Protein AF-A0A268A6B2-F1 (afdb_monomer_lite)

Radius of gyration: 20.8 Å; chains: 1; bounding box: 38×39×54 Å

Organism: NCBI:txid361277

Foldseek 3Di:
DFPVPDDDPDDDPPTDDDDDDDPDDDDPPDDDDDDPDPVVVVVVVVVVVVVVVVVVVVVPPDPDPVNVVVVVVVPQLAEDEDEDDDPDPVVSVVVVVVVQPDDDPSHHYDYDD

InterPro domains:
  IPR015760 Translation initiation factor IF- 2 [PTHR43381] (7-113)
  IPR023115 Translation initiation factor IF- 2, domain 3 [PF11987] (55-113)
  IPR036925 Translation initiation factor IF-2, domain 3 superfamily [G3DSA:3.40.50.10050] (77-113)
  IPR036925 Translation initiation factor IF-2, domain 3 superfamily [SSF52156] (61-113)
  IPR053905 Elongation factor G-like, domain II [PF22042] (2-34)

Secondary structure (DSSP, 8-state):
-BTTS---S---TT--B-----SSPPPTTPPP---S-HHHHHHHHHHHHHHHHHHHHHTT----HHHHHHHHHT--PEEEEEE---SSHHHHHHHHHHHHT--BTTEEEEEE-

Structure (mmCIF, N/CA/C/O backbone):
data_AF-A0A268A6B2-F1
#
_entry.id   AF-A0A268A6B2-F1
#
loop_
_atom_site.group_PDB
_atom_site.id
_atom_site.type_symbol
_atom_site.label_atom_id
_atom_site.label_alt_id
_atom_site.label_comp_id
_atom_site.label_asym_id
_atom_site.label_entity_id
_atom_site.label_seq_id
_atom_site.pdbx_PDB_ins_code
_atom_site.Cartn_x
_atom_site.Cartn_y
_atom_site.Cartn_z
_atom_site.occupancy
_atom_site.B_iso_or_equiv
_atom_site.auth_seq_id
_atom_site.auth_comp_id
_atom_site.auth_asym_id
_atom_site.auth_atom_id
_atom_site.pdbx_PDB_model_num
ATOM 1 N N . VAL A 1 1 ? 8.508 -12.417 -11.166 1.00 86.31 1 VAL A N 1
ATOM 2 C CA . VAL A 1 1 ? 8.132 -13.811 -11.540 1.00 86.31 1 VAL A CA 1
ATOM 3 C C . VAL A 1 1 ? 6.692 -13.777 -12.043 1.00 86.31 1 VAL A C 1
ATOM 5 O O . VAL A 1 1 ? 5.977 -12.890 -11.603 1.00 86.31 1 VAL A O 1
ATOM 8 N N . ASN A 1 2 ? 6.271 -14.603 -13.006 1.00 88.25 2 ASN A N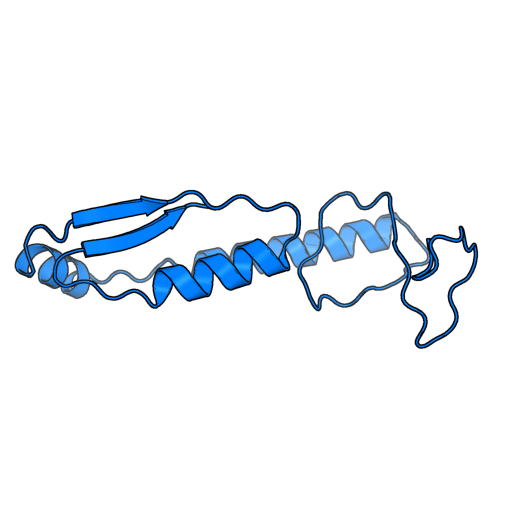 1
ATOM 9 C CA . ASN A 1 2 ? 4.853 -14.646 -13.401 1.00 88.25 2 ASN A CA 1
ATOM 10 C C . ASN A 1 2 ? 4.025 -15.544 -12.463 1.00 88.25 2 ASN A C 1
ATOM 12 O O . ASN A 1 2 ? 4.577 -16.249 -11.622 1.00 88.25 2 ASN A O 1
ATOM 16 N N . ASP A 1 3 ? 2.709 -15.533 -12.634 1.00 87.12 3 ASP A N 1
ATOM 17 C CA . ASP A 1 3 ? 1.724 -16.363 -11.923 1.00 87.12 3 ASP A CA 1
ATOM 18 C C . ASP A 1 3 ? 2.020 -17.873 -11.950 1.00 87.12 3 ASP A C 1
ATOM 20 O O . ASP A 1 3 ? 1.672 -18.599 -11.024 1.00 87.12 3 ASP A O 1
ATOM 24 N N . MET A 1 4 ? 2.719 -18.351 -12.979 1.00 89.12 4 MET A N 1
ATOM 25 C CA . MET A 1 4 ? 3.147 -19.749 -13.103 1.00 89.12 4 MET A CA 1
ATOM 26 C C . MET A 1 4 ? 4.510 -20.046 -12.453 1.00 89.12 4 MET A C 1
ATOM 28 O O . MET A 1 4 ? 5.106 -21.090 -12.727 1.00 89.12 4 MET A O 1
ATOM 32 N N . GLY A 1 5 ? 5.064 -19.125 -11.662 1.00 86.56 5 GLY A N 1
ATOM 33 C CA . GLY A 1 5 ? 6.352 -19.309 -10.985 1.00 86.56 5 GLY A CA 1
ATOM 34 C C . GLY A 1 5 ? 7.575 -19.200 -11.906 1.00 86.56 5 GLY A C 1
ATOM 35 O O . GLY A 1 5 ? 8.693 -19.524 -11.505 1.00 86.56 5 GLY A O 1
ATOM 36 N N . ARG A 1 6 ? 7.408 -18.734 -13.150 1.00 89.81 6 ARG A N 1
ATOM 37 C CA . ARG A 1 6 ? 8.504 -18.602 -14.122 1.00 89.81 6 ARG A CA 1
ATOM 38 C C . ARG A 1 6 ? 9.115 -17.206 -14.069 1.00 89.81 6 ARG A C 1
ATOM 40 O O . ARG A 1 6 ? 8.423 -16.187 -14.011 1.00 89.81 6 ARG A O 1
ATOM 47 N N . ARG A 1 7 ? 10.448 -17.131 -14.115 1.00 90.62 7 ARG A N 1
ATOM 48 C CA . ARG A 1 7 ? 11.158 -15.846 -14.209 1.00 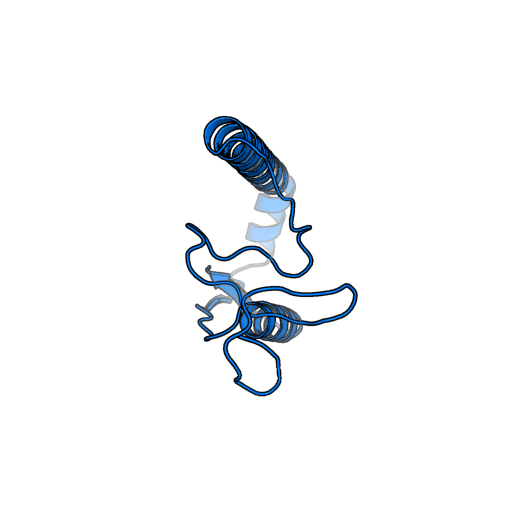90.62 7 ARG A CA 1
ATOM 49 C C . ARG A 1 7 ? 10.933 -15.262 -15.604 1.00 90.62 7 ARG A C 1
ATOM 51 O O . ARG A 1 7 ? 11.322 -15.868 -16.597 1.00 90.62 7 ARG A O 1
ATOM 58 N N . VAL A 1 8 ? 10.320 -14.085 -15.661 1.00 89.38 8 VAL A N 1
ATOM 59 C CA . VAL A 1 8 ? 10.051 -13.342 -16.897 1.00 89.38 8 VAL A CA 1
ATOM 60 C C . VAL A 1 8 ? 10.862 -12.050 -16.899 1.00 89.38 8 VAL A C 1
ATOM 62 O O . VAL A 1 8 ? 11.020 -11.422 -15.854 1.00 89.38 8 VAL A O 1
ATOM 65 N N . LYS A 1 9 ? 11.405 -11.673 -18.062 1.00 89.56 9 LYS A N 1
ATOM 66 C CA . LYS A 1 9 ? 12.139 -10.405 -18.252 1.00 89.56 9 LYS A CA 1
ATOM 67 C C . LYS A 1 9 ? 11.248 -9.271 -18.762 1.00 89.56 9 LYS A C 1
ATOM 69 O O . LYS A 1 9 ? 11.623 -8.111 -18.668 1.00 89.56 9 LYS A O 1
ATOM 74 N N . THR A 1 10 ? 10.086 -9.611 -19.308 1.00 88.94 10 THR A N 1
ATOM 75 C CA . THR A 1 10 ? 9.155 -8.668 -19.925 1.00 88.94 10 THR A CA 1
ATOM 76 C C . THR A 1 10 ? 7.739 -9.093 -19.565 1.00 88.94 10 THR A C 1
ATOM 78 O O . THR A 1 10 ? 7.437 -10.287 -19.588 1.00 88.94 10 THR A O 1
ATOM 81 N N . ALA A 1 11 ? 6.896 -8.122 -19.221 1.00 90.31 11 ALA A N 1
ATOM 82 C CA . ALA A 1 11 ? 5.493 -8.325 -18.885 1.00 90.31 11 ALA A CA 1
ATOM 83 C C . ALA A 1 11 ? 4.624 -7.571 -19.909 1.00 90.31 11 ALA A C 1
ATOM 85 O O . ALA A 1 11 ? 4.712 -6.344 -19.971 1.00 90.31 11 ALA A O 1
ATOM 86 N N . PRO A 1 12 ? 3.835 -8.265 -20.748 1.00 91.31 12 PRO A N 1
ATOM 87 C CA . PRO A 1 12 ? 2.865 -7.609 -21.616 1.00 91.31 12 PRO A CA 1
ATOM 88 C C . PRO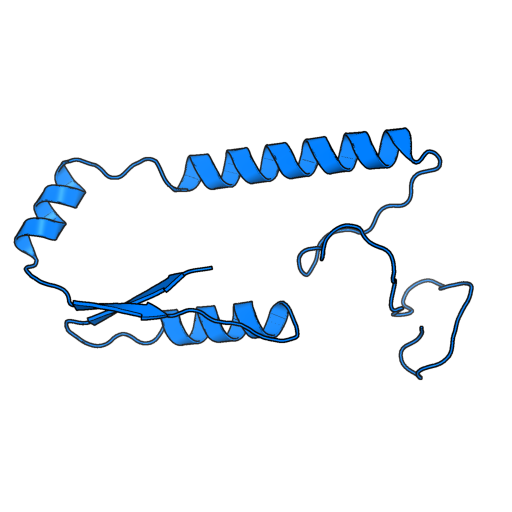 A 1 12 ? 1.636 -7.137 -20.812 1.00 91.31 12 PRO A C 1
ATOM 90 O O . PRO A 1 12 ? 1.468 -7.526 -19.651 1.00 91.31 12 PRO A O 1
ATOM 93 N N . PRO A 1 13 ? 0.755 -6.311 -21.409 1.00 91.75 13 PRO A N 1
ATOM 94 C CA . PRO A 1 13 ? -0.490 -5.893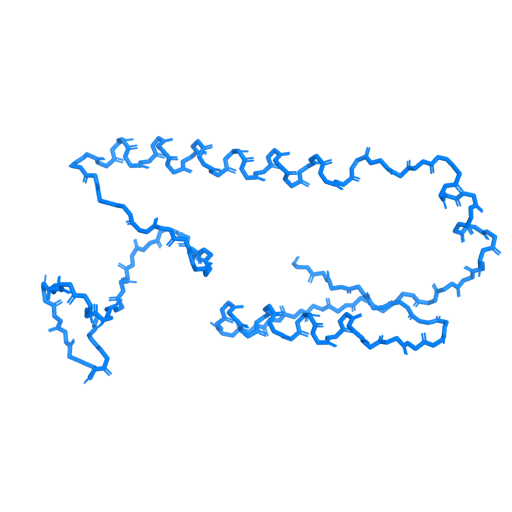 -20.768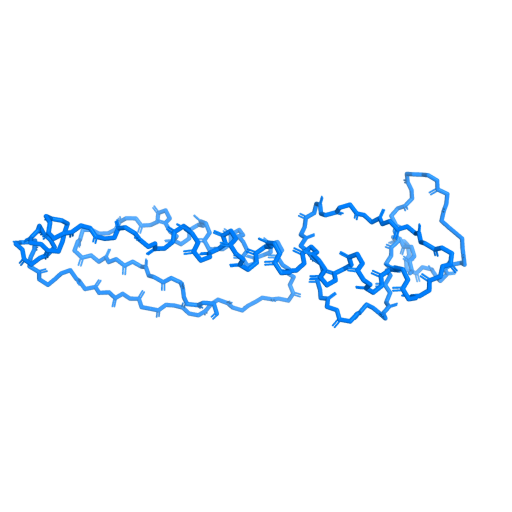 1.00 91.75 13 PRO A CA 1
ATOM 95 C C . PRO A 1 13 ? -1.306 -7.076 -20.226 1.00 91.75 13 PRO A C 1
ATOM 97 O O . PRO A 1 13 ? -1.264 -8.179 -20.775 1.00 91.75 13 PRO A O 1
ATOM 100 N N . SER A 1 14 ? -2.043 -6.840 -19.138 1.00 90.50 14 SER A N 1
ATOM 101 C CA . SER A 1 14 ? -2.881 -7.843 -18.456 1.00 90.50 14 SER A CA 1
ATOM 102 C C . SER A 1 14 ? -2.139 -9.083 -17.937 1.00 90.50 14 SER A C 1
ATOM 104 O O . SER A 1 14 ? -2.769 -10.101 -17.663 1.00 90.50 14 SER A O 1
ATOM 106 N N . THR A 1 15 ? -0.814 -9.015 -17.774 1.00 89.62 15 THR A N 1
ATOM 107 C CA . THR A 1 15 ? -0.018 -10.111 -17.204 1.00 89.62 15 THR A CA 1
ATOM 108 C C . THR A 1 15 ? 0.434 -9.762 -15.785 1.00 89.62 15 THR A C 1
ATOM 110 O O . THR A 1 15 ? 1.232 -8.834 -15.626 1.00 89.62 15 THR A O 1
ATOM 113 N N . PRO A 1 16 ? -0.032 -10.478 -14.745 1.00 91.56 16 PRO A N 1
ATOM 114 C CA . PRO A 1 16 ? 0.426 -10.248 -13.381 1.00 91.56 16 PRO A CA 1
ATOM 115 C C . PRO A 1 16 ? 1.882 -10.698 -13.227 1.00 91.56 16 PRO A C 1
ATOM 117 O O . PRO A 1 16 ? 2.269 -11.789 -13.657 1.00 91.56 16 PRO A O 1
ATOM 120 N N . VAL A 1 17 ? 2.698 -9.853 -12.599 1.00 92.19 17 VAL A N 1
ATOM 121 C CA . VAL A 1 17 ? 4.102 -10.150 -12.317 1.00 92.19 17 VAL A CA 1
ATOM 122 C C . VAL A 1 17 ? 4.493 -9.697 -10.922 1.00 92.19 17 VAL A C 1
ATOM 124 O O . VAL A 1 17 ? 4.123 -8.622 -10.464 1.00 92.19 17 VAL A O 1
ATOM 127 N N . GLU A 1 18 ? 5.293 -10.522 -10.262 1.00 89.38 18 GLU A N 1
ATOM 128 C CA . GLU A 1 18 ? 5.963 -10.174 -9.018 1.00 89.38 18 GLU A CA 1
ATOM 129 C C . GLU A 1 18 ? 7.209 -9.336 -9.314 1.00 89.38 18 GLU A C 1
ATOM 131 O O . GLU A 1 18 ? 8.083 -9.756 -10.092 1.00 89.38 18 GLU A O 1
ATOM 136 N N . ILE A 1 19 ? 7.280 -8.176 -8.663 1.00 88.12 19 ILE A N 1
ATOM 137 C CA . ILE A 1 19 ? 8.388 -7.227 -8.721 1.00 88.12 19 ILE A CA 1
ATOM 138 C C . ILE A 1 19 ? 9.092 -7.241 -7.365 1.00 88.12 19 ILE A C 1
ATOM 140 O O . ILE A 1 19 ? 8.461 -7.091 -6.323 1.00 88.12 19 ILE A O 1
ATOM 144 N N . THR A 1 20 ? 10.411 -7.393 -7.385 1.00 88.50 20 THR A N 1
ATOM 145 C CA . THR A 1 20 ? 11.267 -7.386 -6.193 1.00 88.50 20 THR A CA 1
ATOM 146 C C . THR A 1 20 ? 12.227 -6.201 -6.247 1.00 88.50 20 THR A C 1
ATOM 148 O O . THR A 1 20 ? 12.619 -5.792 -7.339 1.00 88.50 20 THR A O 1
ATOM 151 N N . GLY A 1 21 ? 12.672 -5.703 -5.090 1.00 87.62 21 GLY A N 1
ATOM 152 C CA . GLY A 1 21 ? 13.652 -4.608 -5.007 1.00 87.62 21 GLY A CA 1
ATOM 153 C C . GLY A 1 21 ? 13.047 -3.216 -4.811 1.00 87.62 21 GLY A C 1
ATOM 154 O O . GLY A 1 21 ? 13.728 -2.220 -5.030 1.00 87.62 21 GLY A O 1
ATOM 155 N N . LEU A 1 22 ? 11.780 -3.134 -4.403 1.00 87.38 22 LEU A N 1
ATOM 156 C CA . LEU A 1 22 ? 11.180 -1.882 -3.950 1.00 87.38 22 LEU A CA 1
ATOM 157 C C . LEU A 1 22 ? 11.699 -1.533 -2.548 1.00 87.38 22 LEU A C 1
ATOM 159 O O . LEU A 1 22 ? 11.881 -2.418 -1.714 1.00 87.38 22 LEU A O 1
ATOM 163 N N . ASN A 1 23 ? 11.900 -0.242 -2.283 1.00 84.88 23 ASN A N 1
ATOM 164 C CA . ASN A 1 23 ? 12.361 0.236 -0.973 1.00 84.88 23 ASN A CA 1
ATOM 165 C C . ASN A 1 23 ? 11.306 0.058 0.128 1.00 84.88 23 ASN A C 1
ATOM 167 O O . ASN A 1 23 ? 11.647 -0.074 1.300 1.00 84.88 23 ASN A O 1
ATOM 171 N N . VAL A 1 24 ? 10.027 0.102 -0.247 1.00 82.56 24 VAL A N 1
ATOM 172 C CA . VAL A 1 24 ? 8.884 0.033 0.664 1.00 82.56 24 VAL A CA 1
ATOM 173 C C . VAL A 1 24 ? 7.817 -0.846 0.026 1.00 82.56 24 VAL A C 1
ATOM 175 O O . VAL A 1 24 ? 7.722 -0.920 -1.201 1.00 82.56 24 VAL A O 1
ATOM 178 N N . VAL A 1 25 ? 7.018 -1.508 0.858 1.00 84.06 25 VAL A N 1
ATOM 179 C CA . VAL A 1 25 ? 5.836 -2.238 0.398 1.00 84.06 25 VAL A CA 1
ATOM 180 C C . VAL A 1 25 ? 4.779 -1.209 -0.025 1.00 84.06 25 VAL A C 1
ATOM 182 O O . VAL A 1 25 ? 4.390 -0.394 0.814 1.00 84.06 25 VAL A O 1
ATOM 185 N N . PRO A 1 26 ? 4.345 -1.192 -1.298 1.00 84.75 26 PRO A N 1
ATOM 186 C CA . PRO A 1 26 ? 3.302 -0.279 -1.751 1.00 84.75 26 PRO A CA 1
ATOM 187 C C . PRO A 1 26 ? 1.940 -0.688 -1.183 1.00 84.75 26 PRO A C 1
ATOM 189 O O . PRO A 1 26 ? 1.715 -1.858 -0.857 1.00 84.75 26 PRO A O 1
ATOM 192 N N . ASN A 1 27 ? 1.014 0.267 -1.118 1.00 82.38 27 ASN A N 1
ATOM 193 C CA . ASN A 1 27 ? -0.356 -0.031 -0.712 1.00 82.38 27 ASN A CA 1
ATOM 194 C C . ASN A 1 27 ? -1.095 -0.791 -1.823 1.00 82.38 27 ASN A C 1
ATOM 196 O O . ASN A 1 27 ? -0.798 -0.653 -3.016 1.00 82.38 27 ASN A O 1
ATOM 200 N N . ALA A 1 28 ? -2.095 -1.583 -1.439 1.00 82.44 28 ALA A N 1
ATOM 201 C CA . ALA A 1 28 ? -2.930 -2.275 -2.411 1.00 82.44 28 ALA A CA 1
ATOM 202 C C . ALA A 1 28 ? -3.678 -1.265 -3.303 1.00 82.44 28 ALA A C 1
ATOM 204 O O . ALA A 1 28 ? -4.247 -0.286 -2.826 1.00 82.44 28 ALA A O 1
ATOM 205 N N . GLY A 1 29 ? -3.672 -1.500 -4.618 1.00 83.56 29 GLY A N 1
ATOM 206 C CA . GLY A 1 29 ? -4.344 -0.632 -5.594 1.00 83.56 29 GLY A CA 1
ATOM 207 C C . GLY A 1 29 ? -3.576 0.636 -5.987 1.00 83.56 29 GLY A C 1
ATOM 208 O O . GLY A 1 29 ? -4.077 1.409 -6.805 1.00 83.56 29 GLY A O 1
ATOM 209 N N . GLU A 1 30 ? -2.366 0.856 -5.464 1.00 85.06 30 GLU A N 1
ATOM 210 C CA . GLU A 1 30 ? -1.528 1.974 -5.896 1.00 85.06 30 GLU A CA 1
ATOM 211 C C . GLU A 1 30 ? -1.086 1.816 -7.363 1.00 85.06 30 GLU A C 1
ATOM 213 O O . GLU A 1 30 ? -0.777 0.723 -7.844 1.00 85.06 30 GLU A O 1
ATOM 218 N N . GLN A 1 31 ? -1.056 2.930 -8.099 1.00 87.00 31 GLN A N 1
ATOM 219 C CA . GLN A 1 31 ? -0.622 2.930 -9.493 1.00 87.00 31 GLN A CA 1
ATOM 220 C C . GLN A 1 31 ? 0.897 2.807 -9.600 1.00 87.00 31 GLN A C 1
ATOM 222 O O . GLN A 1 31 ? 1.642 3.674 -9.138 1.00 87.00 31 GLN A O 1
ATOM 227 N N . PHE A 1 32 ? 1.345 1.769 -10.301 1.00 88.25 32 PHE A N 1
ATOM 228 C CA . PHE A 1 32 ? 2.744 1.603 -10.667 1.00 88.25 32 PHE A CA 1
ATOM 229 C C . PHE A 1 32 ? 3.098 2.502 -11.858 1.00 88.25 32 PHE A C 1
ATOM 231 O O . PHE A 1 32 ? 2.415 2.489 -12.882 1.00 88.25 32 PHE A O 1
ATOM 238 N N . MET A 1 33 ? 4.175 3.275 -11.736 1.00 88.19 33 MET A N 1
ATOM 239 C CA . MET A 1 33 ? 4.643 4.193 -12.775 1.00 88.19 33 MET A CA 1
ATOM 240 C C . MET A 1 33 ? 6.125 3.966 -13.039 1.00 88.19 33 MET A C 1
ATOM 242 O O . MET A 1 33 ? 6.897 3.719 -12.114 1.00 88.19 33 MET A O 1
ATOM 246 N N . VAL A 1 34 ? 6.517 4.090 -14.302 1.00 89.81 34 VAL A N 1
ATOM 247 C CA . VAL A 1 34 ? 7.907 3.956 -14.739 1.00 89.81 34 VAL A CA 1
ATOM 248 C C . VAL A 1 34 ? 8.431 5.337 -15.108 1.00 89.81 34 VAL A C 1
ATOM 250 O O . VAL A 1 34 ? 7.740 6.106 -15.773 1.00 89.81 34 VAL A O 1
ATOM 253 N N . PHE A 1 35 ? 9.651 5.636 -14.678 1.00 90.31 35 PHE A N 1
ATOM 254 C CA . PHE A 1 35 ? 10.365 6.865 -15.004 1.00 90.31 35 PHE A CA 1
ATOM 255 C C . PHE A 1 35 ? 11.691 6.514 -15.672 1.00 90.31 35 PHE A C 1
ATOM 257 O O . PHE A 1 35 ? 12.250 5.448 -15.417 1.00 90.31 35 PHE A O 1
ATOM 264 N N . GLU A 1 36 ? 12.194 7.416 -16.511 1.00 91.88 36 GLU A N 1
ATOM 265 C CA . GLU A 1 36 ? 13.486 7.240 -17.186 1.00 91.88 36 GLU A CA 1
ATOM 266 C C . GLU A 1 36 ? 14.675 7.497 -16.247 1.00 91.88 36 GLU A C 1
ATOM 268 O O . GLU A 1 36 ? 15.717 6.862 -16.388 1.00 91.88 36 GLU A O 1
ATOM 273 N N . ASP A 1 37 ? 14.511 8.399 -15.272 1.00 94.38 37 ASP A N 1
ATOM 274 C CA . ASP A 1 37 ? 15.549 8.795 -14.317 1.00 94.38 37 ASP A CA 1
ATOM 275 C C . ASP A 1 37 ? 15.153 8.426 -12.876 1.00 94.38 37 ASP A C 1
ATOM 277 O O . ASP A 1 37 ? 14.068 8.768 -12.389 1.00 94.38 37 ASP A O 1
ATOM 281 N N . GLU A 1 38 ? 16.076 7.775 -12.165 1.00 91.19 38 GLU A N 1
ATOM 282 C CA . GLU A 1 38 ? 15.962 7.431 -10.746 1.00 91.19 38 GLU A CA 1
ATOM 283 C C . GLU A 1 38 ? 15.718 8.672 -9.877 1.00 91.19 38 GLU A C 1
ATOM 285 O O . GLU A 1 38 ? 14.923 8.631 -8.934 1.00 91.19 38 GLU A O 1
ATOM 290 N N . LYS A 1 39 ? 16.366 9.799 -10.196 1.00 93.25 39 LYS A N 1
ATOM 291 C CA . LYS A 1 39 ? 16.247 11.026 -9.401 1.00 93.25 39 LYS A CA 1
ATOM 292 C C . LYS A 1 39 ? 14.832 11.596 -9.457 1.00 93.25 39 LYS A C 1
ATOM 294 O O . LYS A 1 39 ? 14.301 12.016 -8.428 1.00 93.25 39 LYS A O 1
ATOM 299 N N . GLN A 1 40 ? 14.214 11.577 -10.638 1.00 92.81 40 GLN A N 1
ATOM 300 C CA . GLN A 1 40 ? 12.825 12.001 -10.811 1.00 92.81 40 GLN A CA 1
ATOM 301 C C . GLN A 1 40 ? 11.868 11.064 -10.071 1.00 92.81 40 GLN A C 1
ATOM 303 O O . GLN A 1 40 ? 11.008 11.537 -9.329 1.00 92.81 40 GLN A O 1
ATOM 308 N N . ALA A 1 41 ? 12.056 9.745 -10.204 1.00 91.62 41 ALA A N 1
ATOM 309 C CA . ALA A 1 41 ? 11.249 8.755 -9.492 1.00 91.62 41 ALA A CA 1
ATOM 310 C C . ALA A 1 41 ? 11.310 8.957 -7.969 1.00 91.62 41 ALA A C 1
ATOM 312 O O . ALA A 1 41 ? 10.272 8.963 -7.303 1.00 91.62 41 ALA A O 1
ATOM 313 N N . ARG A 1 42 ? 12.514 9.189 -7.426 1.00 90.50 42 ARG A N 1
ATOM 314 C CA . ARG A 1 42 ? 12.726 9.471 -5.999 1.00 90.50 42 ARG A CA 1
ATOM 315 C C . ARG A 1 42 ? 11.993 10.736 -5.563 1.00 90.50 42 ARG A C 1
ATOM 317 O O . ARG A 1 42 ? 11.238 10.683 -4.599 1.00 90.50 42 ARG A O 1
ATOM 324 N N . GLN A 1 43 ? 12.154 11.840 -6.293 1.00 92.88 43 GLN A N 1
ATOM 325 C CA . GLN A 1 43 ? 11.510 13.111 -5.952 1.00 92.88 43 GLN A CA 1
ATOM 326 C C . GLN A 1 43 ? 9.976 13.001 -5.953 1.00 92.88 43 GLN A C 1
ATOM 328 O O . GLN A 1 43 ? 9.313 13.524 -5.057 1.00 92.88 43 GLN A O 1
ATOM 333 N N . VAL A 1 44 ? 9.401 12.300 -6.935 1.00 91.44 44 VAL A N 1
ATOM 334 C CA . VAL A 1 44 ? 7.950 12.068 -7.003 1.00 91.44 44 VAL A CA 1
ATOM 335 C C . VAL A 1 44 ? 7.481 11.157 -5.864 1.00 91.44 44 VAL A C 1
ATOM 337 O O . VAL A 1 44 ? 6.444 11.434 -5.258 1.00 91.44 44 VAL A O 1
ATOM 340 N N . GLY A 1 45 ? 8.234 10.098 -5.552 1.00 89.50 45 GLY A N 1
ATOM 341 C CA . GLY A 1 45 ? 7.939 9.191 -4.441 1.00 89.50 45 GLY A CA 1
ATOM 342 C C . GLY A 1 45 ? 7.941 9.901 -3.085 1.00 89.50 45 GLY A C 1
ATOM 343 O O . GLY A 1 45 ? 6.977 9.783 -2.330 1.00 89.50 45 GLY A O 1
ATOM 344 N N . GLU A 1 46 ? 8.967 10.708 -2.812 1.00 90.38 46 GLU A N 1
ATOM 345 C CA . GLU A 1 46 ? 9.082 11.502 -1.580 1.00 90.38 46 GLU A CA 1
ATOM 346 C C . GLU A 1 46 ? 7.952 12.531 -1.457 1.00 90.38 46 GLU A C 1
ATOM 348 O O . GLU A 1 46 ? 7.320 12.641 -0.406 1.00 90.38 46 GLU A O 1
ATOM 353 N N . ALA A 1 47 ? 7.624 13.241 -2.542 1.00 91.69 47 ALA A N 1
ATOM 354 C CA . ALA A 1 47 ? 6.523 14.203 -2.544 1.00 91.69 47 ALA A CA 1
ATOM 355 C C . ALA A 1 47 ? 5.166 13.540 -2.243 1.00 91.69 47 ALA A C 1
ATOM 357 O O . ALA A 1 47 ? 4.344 14.096 -1.510 1.00 91.69 47 ALA A O 1
ATOM 358 N N . ARG A 1 48 ? 4.923 12.335 -2.780 1.00 89.06 48 ARG A N 1
ATOM 359 C CA . ARG A 1 48 ? 3.711 11.551 -2.486 1.00 89.06 48 ARG A CA 1
ATOM 360 C C . ARG A 1 48 ? 3.672 11.087 -1.038 1.00 89.06 48 ARG A C 1
ATOM 362 O O . ARG A 1 48 ? 2.638 11.239 -0.391 1.00 89.06 48 ARG A O 1
ATOM 369 N N . GLN A 1 49 ? 4.788 10.576 -0.525 1.00 87.56 49 GLN A N 1
ATOM 370 C CA . GLN A 1 49 ? 4.892 10.144 0.865 1.00 87.56 49 GLN A CA 1
ATOM 371 C C . GLN A 1 49 ? 4.610 11.304 1.825 1.00 87.56 49 GLN A C 1
ATOM 373 O O . GLN A 1 49 ? 3.798 11.165 2.738 1.00 87.56 49 GLN A O 1
ATOM 378 N N . GLN A 1 50 ? 5.217 12.468 1.585 1.00 90.00 50 GLN A N 1
ATOM 379 C CA . GLN A 1 50 ? 5.010 13.663 2.398 1.00 90.00 50 GLN A CA 1
ATOM 380 C C . GLN A 1 50 ? 3.536 14.093 2.403 1.00 90.00 50 GLN A C 1
ATOM 382 O O . GLN A 1 50 ? 2.959 14.333 3.465 1.00 90.00 50 GLN A O 1
ATOM 387 N N . LYS A 1 51 ? 2.894 14.101 1.229 1.00 89.31 51 LYS A N 1
ATOM 388 C CA . LYS A 1 51 ? 1.466 14.413 1.100 1.00 89.31 51 LYS A CA 1
ATOM 389 C C . LYS A 1 51 ? 0.586 13.421 1.869 1.00 89.31 51 LYS A C 1
ATOM 391 O O . LYS A 1 51 ? -0.376 13.837 2.510 1.00 89.31 51 LYS A O 1
ATOM 396 N N . GLN A 1 52 ? 0.917 12.130 1.837 1.00 85.56 52 GLN A N 1
ATOM 397 C CA . GLN A 1 52 ? 0.195 11.105 2.595 1.00 85.56 52 GLN A CA 1
ATOM 398 C C . GLN A 1 52 ? 0.323 11.329 4.109 1.00 85.56 52 GLN A C 1
ATOM 400 O O . GLN A 1 52 ? -0.664 11.247 4.838 1.00 85.56 52 GLN A O 1
ATOM 405 N N . VAL A 1 53 ? 1.525 11.666 4.591 1.00 86.00 53 VAL A N 1
ATOM 406 C CA . VAL A 1 53 ? 1.770 11.974 6.010 1.00 86.00 53 VAL A CA 1
ATOM 407 C C . VAL A 1 53 ? 0.968 13.198 6.456 1.00 86.00 53 VAL A C 1
ATOM 409 O O . VAL A 1 53 ? 0.381 13.194 7.539 1.00 86.00 53 VAL A O 1
ATOM 412 N N . GLU A 1 54 ? 0.907 14.240 5.629 1.00 87.50 54 GLU A N 1
ATOM 413 C CA . GLU A 1 54 ? 0.122 15.447 5.910 1.00 87.50 54 GLU A CA 1
ATOM 414 C C . GLU A 1 54 ? -1.383 15.158 5.971 1.00 87.50 54 GLU A C 1
ATOM 416 O O . GLU A 1 54 ? -2.056 15.608 6.903 1.00 87.50 54 GLU A O 1
ATOM 421 N N . GLN A 1 55 ? -1.905 14.346 5.045 1.00 84.06 55 GLN A N 1
ATOM 422 C CA . GLN A 1 55 ? -3.300 13.897 5.074 1.00 84.06 55 GLN A CA 1
ATOM 423 C C . GLN A 1 55 ? -3.614 13.115 6.355 1.00 84.06 55 GLN A C 1
ATOM 425 O O . GLN A 1 55 ? -4.567 13.460 7.054 1.00 84.06 55 GLN A O 1
ATOM 430 N N . ASN A 1 56 ? -2.770 12.151 6.730 1.00 79.94 56 ASN A N 1
ATOM 431 C CA . ASN A 1 56 ? -2.963 11.346 7.940 1.00 79.94 56 ASN A CA 1
ATOM 432 C C . ASN A 1 56 ? -2.896 12.183 9.234 1.00 79.94 56 ASN A C 1
ATOM 434 O O . ASN A 1 56 ? -3.567 11.876 10.219 1.00 79.94 56 ASN A O 1
ATOM 438 N N . ARG A 1 57 ? -2.103 13.265 9.257 1.00 76.56 57 ARG A N 1
ATOM 439 C CA . ARG A 1 57 ? -2.085 14.210 10.389 1.00 76.56 57 ARG A CA 1
ATOM 440 C C . ARG A 1 57 ? -3.367 15.032 10.473 1.00 76.56 57 ARG A C 1
ATOM 442 O O . ARG A 1 57 ? -3.851 15.290 11.572 1.00 76.56 57 ARG A O 1
ATOM 449 N N . SER A 1 58 ? -3.923 15.433 9.332 1.00 65.75 58 SER A N 1
ATOM 450 C CA . SER A 1 58 ? -5.142 16.248 9.290 1.00 65.75 58 SER A CA 1
ATOM 451 C C . SER A 1 58 ? -6.390 15.505 9.786 1.00 65.75 58 SER A C 1
ATOM 453 O O . SER A 1 58 ? -7.287 16.131 10.350 1.00 65.75 58 SER A O 1
ATOM 455 N N . THR A 1 59 ? -6.428 14.174 9.662 1.00 61.84 59 THR A N 1
ATOM 456 C CA . THR A 1 59 ? -7.559 13.339 10.100 1.00 61.84 59 THR A CA 1
ATOM 457 C C . THR A 1 59 ? -7.642 13.134 11.617 1.00 61.84 59 THR A C 1
ATOM 459 O O . THR A 1 59 ? -8.709 12.795 12.115 1.00 61.84 59 THR A O 1
ATOM 462 N N . GLY A 1 60 ? -6.559 13.357 12.375 1.00 57.34 60 GLY A N 1
ATOM 463 C CA . GLY A 1 60 ? -6.514 13.086 13.823 1.00 57.34 60 GLY A CA 1
ATOM 464 C C . GLY A 1 60 ? -6.792 14.280 14.748 1.00 57.34 60 GLY A C 1
ATOM 465 O O . GLY A 1 60 ? -6.804 14.114 15.964 1.00 57.34 60 GLY A O 1
ATOM 466 N N . ALA A 1 61 ? -6.973 15.493 14.216 1.00 56.09 61 ALA A N 1
ATOM 467 C CA . ALA A 1 61 ? -6.713 16.723 14.975 1.00 56.09 61 ALA A CA 1
ATOM 468 C C . ALA A 1 61 ? -7.946 17.565 15.365 1.00 56.09 61 ALA A C 1
ATOM 470 O O . ALA A 1 61 ? -7.833 18.782 15.515 1.00 56.09 61 ALA A O 1
ATOM 471 N N . ARG A 1 62 ? -9.127 16.962 15.549 1.00 59.69 62 ARG A N 1
ATOM 472 C CA . ARG A 1 62 ? -10.287 17.665 16.133 1.00 59.69 62 ARG A CA 1
ATOM 473 C C . ARG A 1 62 ? -11.025 16.793 17.141 1.00 59.69 62 ARG A C 1
ATOM 475 O O . ARG A 1 62 ? -12.168 16.424 16.920 1.00 59.69 62 ARG A O 1
ATOM 482 N N . VAL A 1 63 ? -10.370 16.479 18.253 1.00 66.12 63 VAL A N 1
ATOM 483 C CA . VAL A 1 63 ? -11.111 16.096 19.460 1.00 66.12 63 VAL A CA 1
ATOM 484 C C . VAL A 1 63 ? -11.568 17.398 20.112 1.00 66.12 63 VAL A C 1
ATOM 486 O O . VAL A 1 63 ? -10.732 18.215 20.505 1.00 66.12 63 VAL A O 1
ATOM 489 N N . SER A 1 64 ? -12.877 17.642 20.151 1.00 74.62 64 SER A N 1
ATOM 490 C CA . SER A 1 64 ? -13.420 18.826 20.817 1.00 74.62 64 SER A CA 1
ATOM 491 C C . SER A 1 64 ? -13.431 18.633 22.340 1.00 74.62 64 SER A C 1
ATOM 493 O O . SER A 1 64 ? -13.404 17.511 22.851 1.00 74.62 64 SER A O 1
ATOM 495 N N . LEU A 1 65 ? -13.485 19.734 23.096 1.00 72.88 65 LEU A N 1
ATOM 496 C CA . LEU A 1 65 ? -13.664 19.665 24.554 1.00 72.88 65 LEU A CA 1
ATOM 497 C C . LEU A 1 65 ? -14.990 18.988 24.935 1.00 72.88 65 LEU A C 1
ATOM 499 O O . LEU A 1 65 ? -15.073 18.350 25.981 1.00 72.88 65 LEU A O 1
ATOM 503 N N . GLU A 1 66 ? -16.002 19.094 24.076 1.00 76.25 66 GLU A N 1
ATOM 504 C CA . GLU A 1 66 ? -17.305 18.451 24.243 1.00 76.25 66 GLU A CA 1
ATOM 505 C C . GLU A 1 66 ? -17.199 16.925 24.100 1.00 76.25 66 GLU A C 1
ATOM 507 O O . GLU A 1 66 ? -17.756 16.198 24.925 1.00 76.25 66 GLU A O 1
ATOM 512 N N . ASP A 1 67 ? -16.408 16.431 23.140 1.00 75.06 67 ASP A N 1
ATOM 513 C CA . ASP A 1 67 ? -16.137 14.996 22.965 1.00 75.06 67 ASP A CA 1
ATOM 514 C C . ASP A 1 67 ? -15.406 14.408 24.177 1.00 75.06 67 ASP A C 1
ATOM 516 O O . ASP A 1 67 ? -15.791 13.353 24.682 1.00 75.06 67 ASP A O 1
ATOM 520 N N . LEU A 1 68 ? -14.399 15.122 24.699 1.00 71.75 68 LEU A N 1
ATOM 521 C CA . LEU A 1 68 ? -13.686 14.723 25.919 1.00 71.75 68 LEU A CA 1
ATOM 522 C C . LEU A 1 68 ? -14.629 14.661 27.124 1.00 71.75 68 LEU A C 1
ATOM 524 O O . LEU A 1 68 ? -14.574 13.714 27.908 1.00 71.75 68 LEU A O 1
ATOM 528 N N . PHE A 1 69 ? -15.522 15.642 27.269 1.00 74.75 69 PHE A N 1
ATOM 529 C CA . PHE A 1 69 ? -16.475 15.675 28.377 1.00 74.75 69 PHE A CA 1
ATOM 530 C C . PHE A 1 69 ? -17.503 14.538 28.287 1.00 74.75 69 PHE A C 1
ATOM 532 O O . PHE A 1 69 ? -17.863 13.942 29.305 1.00 74.75 69 PHE A O 1
ATOM 539 N N . ASN A 1 70 ? -17.951 14.200 27.075 1.00 74.75 70 ASN A N 1
ATOM 540 C CA . ASN A 1 70 ? -18.830 13.059 26.824 1.00 74.75 70 ASN A CA 1
ATOM 541 C C . ASN A 1 70 ? -18.134 11.727 27.129 1.00 74.75 70 ASN A C 1
ATOM 543 O O . ASN A 1 70 ? -18.737 10.856 27.754 1.00 74.75 70 ASN A O 1
ATOM 547 N N . GLN A 1 71 ? -16.859 11.594 26.763 1.00 69.31 71 GLN A N 1
ATOM 548 C CA . GLN A 1 71 ? -16.065 10.399 27.039 1.00 69.31 71 GLN A CA 1
ATOM 549 C C . GLN A 1 71 ? -15.843 10.192 28.548 1.00 69.31 71 GLN A C 1
ATOM 551 O O . GLN A 1 71 ? -15.933 9.067 29.027 1.00 69.31 71 GLN A O 1
ATOM 556 N N . ILE A 1 72 ? -15.653 11.272 29.316 1.00 69.62 72 ILE A N 1
ATOM 557 C CA . ILE A 1 72 ? -15.568 11.220 30.788 1.00 69.62 72 ILE A CA 1
ATOM 558 C C . ILE A 1 72 ? -16.913 10.804 31.413 1.00 69.62 72 ILE A C 1
ATOM 560 O O . ILE A 1 72 ? -16.936 10.047 32.383 1.00 69.62 72 ILE A O 1
ATOM 564 N N . LYS A 1 73 ? -18.048 11.263 30.862 1.00 69.69 73 LYS A N 1
ATOM 565 C CA . LYS A 1 73 ? -19.395 10.904 31.349 1.00 69.69 73 LYS A CA 1
ATOM 566 C C . LYS A 1 73 ? -19.795 9.454 31.064 1.00 69.69 73 LYS A C 1
ATOM 568 O O . LYS A 1 73 ? -20.582 8.904 31.827 1.00 69.69 73 LYS A O 1
ATOM 573 N N . GLN A 1 74 ? -19.293 8.853 29.984 1.00 66.06 74 GLN A N 1
ATOM 574 C CA . GLN A 1 74 ? -19.603 7.469 29.596 1.00 66.06 74 GLN A CA 1
ATOM 575 C C . GLN A 1 74 ? -18.980 6.407 30.528 1.00 66.06 74 GLN A C 1
ATOM 577 O O . GLN A 1 74 ? -19.329 5.234 30.416 1.00 66.06 74 GLN A O 1
ATOM 582 N N . GLY A 1 75 ? -18.129 6.800 31.485 1.00 67.81 75 GLY A N 1
ATOM 583 C CA . GLY A 1 75 ? -17.475 5.883 32.426 1.00 67.81 75 GLY A CA 1
ATOM 584 C C . GLY A 1 75 ? -16.273 5.145 31.821 1.00 67.81 75 GLY A C 1
ATOM 585 O O . GLY A 1 75 ? -15.810 5.475 30.730 1.00 67.81 75 GLY A O 1
ATOM 586 N N . GLU A 1 76 ? -15.735 4.148 32.535 1.00 65.44 76 GLU A N 1
ATOM 587 C CA . GLU A 1 76 ? -14.630 3.306 32.045 1.00 65.44 76 GLU A CA 1
ATOM 588 C C . GLU A 1 76 ? -15.119 2.332 30.962 1.00 65.44 76 GLU A C 1
ATOM 590 O O . GLU A 1 76 ? -15.439 1.173 31.229 1.00 65.44 76 GLU A O 1
ATOM 595 N N . VAL A 1 77 ? -15.153 2.786 29.709 1.00 67.56 77 VAL A N 1
ATOM 596 C CA . VAL A 1 77 ? -15.144 1.865 28.567 1.00 67.56 77 VAL A CA 1
ATOM 597 C C . VAL A 1 77 ? -13.792 1.156 28.570 1.00 67.56 77 VAL A C 1
ATOM 599 O O . VAL A 1 77 ? -12.746 1.806 28.521 1.00 67.56 77 VAL A O 1
ATOM 602 N N . LYS A 1 78 ? -13.790 -0.178 28.649 1.00 73.56 78 LYS A N 1
ATOM 603 C CA . LYS A 1 78 ? -12.540 -0.942 28.647 1.00 73.56 78 LYS A CA 1
ATOM 604 C C . LYS A 1 78 ? -11.978 -0.995 27.235 1.00 73.56 78 LYS A C 1
ATOM 606 O O . LYS A 1 78 ? -12.616 -1.511 26.321 1.00 73.56 78 LYS A O 1
ATOM 611 N N . ASP A 1 79 ? -10.765 -0.490 27.073 1.00 80.94 79 ASP A N 1
ATOM 612 C CA . ASP A 1 79 ? -10.039 -0.572 25.814 1.00 80.94 79 ASP A CA 1
ATOM 613 C C . ASP A 1 79 ? -9.245 -1.874 25.724 1.00 80.94 79 ASP A C 1
ATOM 615 O O . ASP A 1 79 ? -8.458 -2.198 26.616 1.00 80.94 79 ASP A O 1
ATOM 619 N N . ILE A 1 80 ? -9.408 -2.595 24.617 1.00 85.31 80 ILE A N 1
ATOM 620 C CA . ILE A 1 80 ? -8.551 -3.727 24.264 1.00 85.31 80 ILE A CA 1
ATOM 621 C C . ILE A 1 80 ? -7.688 -3.312 23.083 1.00 85.31 80 ILE A C 1
ATOM 623 O O . ILE A 1 80 ? -8.176 -3.124 21.969 1.00 85.31 80 ILE A O 1
ATOM 627 N N . ASN A 1 81 ? -6.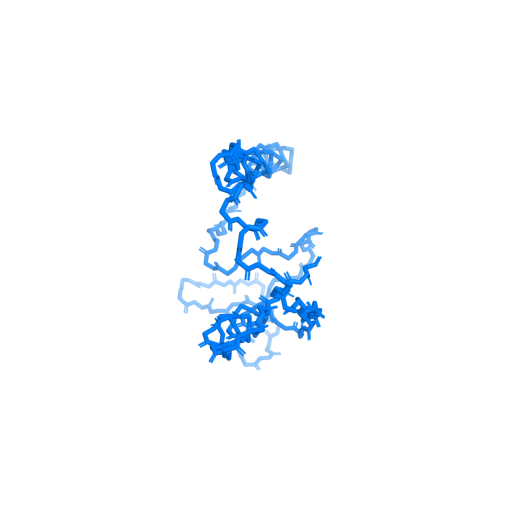389 -3.195 23.340 1.00 87.00 81 ASN A N 1
ATOM 628 C CA . ASN A 1 81 ? -5.397 -2.896 22.320 1.00 87.00 81 ASN A CA 1
ATOM 629 C C . ASN A 1 81 ? -4.920 -4.192 21.658 1.00 87.00 81 ASN A C 1
ATOM 631 O O . ASN A 1 81 ? -4.447 -5.102 22.340 1.00 87.00 81 ASN A O 1
ATOM 635 N N . LEU A 1 82 ? -5.018 -4.262 20.334 1.00 87.56 82 LEU A N 1
ATOM 636 C CA . LEU A 1 82 ? -4.597 -5.403 19.527 1.00 87.56 82 LEU A CA 1
ATOM 637 C C . LEU A 1 82 ? -3.510 -4.979 18.544 1.00 87.56 82 LEU A C 1
ATOM 639 O O . LEU A 1 82 ? -3.596 -3.910 17.949 1.00 87.56 82 LEU A O 1
ATOM 643 N N . ILE A 1 83 ? -2.517 -5.842 18.342 1.00 90.06 83 ILE A N 1
ATOM 644 C CA . ILE A 1 83 ? -1.507 -5.691 17.290 1.00 90.06 83 ILE A CA 1
ATOM 645 C C . ILE A 1 83 ? -1.767 -6.790 16.266 1.00 90.06 83 ILE A C 1
ATOM 647 O O . ILE A 1 83 ? -1.708 -7.974 16.603 1.00 90.06 83 ILE A O 1
ATOM 651 N N . VAL A 1 84 ? -2.047 -6.407 15.022 1.00 86.94 84 VAL A N 1
ATOM 652 C CA . VAL A 1 84 ? -2.319 -7.348 13.929 1.00 86.94 84 VAL A CA 1
ATOM 653 C C . VAL A 1 84 ? -1.110 -7.382 13.002 1.00 86.94 84 VAL A C 1
ATOM 655 O O . VAL A 1 84 ? -0.740 -6.373 12.410 1.00 86.94 84 VAL A O 1
ATOM 658 N N . LYS A 1 85 ? -0.489 -8.556 12.869 1.00 89.19 85 LYS A N 1
ATOM 659 C CA . LYS A 1 85 ? 0.597 -8.813 11.915 1.00 89.19 85 LYS A CA 1
ATOM 660 C C . LYS A 1 85 ? 0.181 -9.946 10.989 1.00 89.19 85 LYS A C 1
ATOM 662 O O . LYS A 1 85 ? -0.271 -10.981 11.469 1.00 89.19 85 LYS A O 1
ATOM 667 N N . ALA A 1 86 ? 0.351 -9.755 9.687 1.00 85.38 86 ALA A N 1
ATOM 668 C CA . ALA A 1 86 ? 0.113 -10.786 8.686 1.00 85.38 86 ALA A CA 1
ATOM 669 C C . ALA A 1 86 ? 1.150 -10.687 7.563 1.00 85.38 86 ALA A C 1
ATOM 671 O O . ALA A 1 86 ? 1.771 -9.641 7.375 1.00 85.38 86 ALA A O 1
ATOM 672 N N . ASP A 1 87 ? 1.306 -11.777 6.815 1.00 85.38 87 ASP A N 1
ATOM 673 C CA . ASP A 1 87 ? 2.320 -11.896 5.761 1.00 85.38 87 ASP A CA 1
ATOM 674 C C . ASP A 1 87 ? 2.017 -11.024 4.536 1.00 85.38 87 ASP A C 1
ATOM 676 O O . ASP A 1 87 ? 2.925 -10.602 3.823 1.00 85.38 87 ASP A O 1
ATOM 680 N N . VAL A 1 88 ? 0.736 -10.739 4.286 1.00 84.62 88 VAL A N 1
ATOM 681 C CA . VAL A 1 88 ? 0.276 -9.941 3.145 1.00 84.62 88 VAL A CA 1
ATOM 682 C C . VAL A 1 88 ? -0.607 -8.786 3.608 1.00 84.62 88 VAL A C 1
ATOM 684 O O . VAL A 1 88 ? -1.429 -8.931 4.514 1.00 84.62 88 VAL A O 1
ATOM 687 N N . HIS A 1 89 ? -0.462 -7.635 2.948 1.00 77.88 89 HIS A N 1
ATOM 688 C CA . HIS A 1 89 ? -1.145 -6.391 3.318 1.00 77.88 89 HIS A CA 1
ATOM 689 C C . HIS A 1 89 ? -2.676 -6.539 3.354 1.00 77.88 89 HIS A C 1
ATOM 691 O O . HIS A 1 89 ? -3.309 -6.169 4.339 1.00 77.88 89 HIS A O 1
ATOM 697 N N . GLY A 1 90 ? -3.263 -7.200 2.349 1.00 81.38 90 GLY A N 1
ATOM 698 C CA . GLY A 1 90 ? -4.716 -7.397 2.281 1.00 81.38 90 GLY A CA 1
ATOM 699 C C . GLY A 1 90 ? -5.292 -8.251 3.418 1.00 81.38 90 GLY A C 1
ATOM 700 O O . GLY A 1 90 ? -6.454 -8.088 3.782 1.00 81.38 90 GLY A O 1
ATOM 701 N N . SER A 1 91 ? -4.494 -9.135 4.026 1.00 86.12 91 SER A N 1
ATOM 702 C CA . SER A 1 91 ? -4.938 -9.898 5.198 1.00 86.12 91 SER A CA 1
ATOM 703 C C . SER A 1 91 ? -5.007 -9.025 6.447 1.00 86.12 91 SER A C 1
ATOM 705 O O . SER A 1 91 ? -5.947 -9.183 7.223 1.00 86.12 91 SER A O 1
ATOM 707 N N . VAL A 1 92 ? -4.056 -8.098 6.629 1.00 86.38 92 VAL A N 1
ATOM 708 C CA . VAL A 1 92 ? -4.084 -7.139 7.747 1.00 86.38 92 VAL A CA 1
ATOM 709 C C . VAL A 1 92 ? -5.333 -6.271 7.652 1.00 86.38 92 VAL A C 1
ATOM 711 O O . VAL A 1 92 ? -6.078 -6.181 8.623 1.00 86.38 92 VAL A O 1
ATOM 714 N N . GLU A 1 93 ? -5.606 -5.707 6.474 1.00 83.06 93 GLU A N 1
ATOM 715 C CA . GLU A 1 93 ? -6.777 -4.851 6.248 1.00 83.06 93 GLU A CA 1
ATOM 716 C C . GLU A 1 93 ? -8.094 -5.601 6.488 1.00 83.06 93 GLU A C 1
ATOM 718 O O . GLU A 1 93 ? -8.968 -5.122 7.212 1.00 83.06 93 GLU A O 1
ATOM 723 N N . ALA A 1 94 ? -8.230 -6.812 5.936 1.00 86.19 94 ALA A N 1
ATOM 724 C CA . ALA A 1 94 ? -9.441 -7.614 6.092 1.00 86.19 94 ALA A CA 1
ATOM 725 C C . ALA A 1 94 ? -9.686 -8.035 7.551 1.00 86.19 94 ALA A C 1
ATOM 727 O O . ALA A 1 94 ? -10.825 -8.002 8.031 1.00 86.19 94 ALA A O 1
ATOM 728 N N . MET A 1 95 ? -8.625 -8.420 8.269 1.00 86.81 95 MET A N 1
ATOM 729 C CA . MET A 1 95 ? -8.703 -8.761 9.690 1.00 86.81 95 MET A CA 1
ATOM 730 C C . MET A 1 95 ? -9.037 -7.544 10.542 1.00 86.81 95 MET A C 1
ATOM 732 O O . MET A 1 95 ? -9.915 -7.637 11.398 1.00 86.81 95 MET A O 1
ATOM 736 N N . ALA A 1 96 ? -8.388 -6.408 10.287 1.00 86.81 96 ALA A N 1
ATOM 737 C CA . ALA A 1 96 ? -8.630 -5.181 11.026 1.00 86.81 96 ALA A CA 1
ATOM 738 C C . ALA A 1 96 ? -10.086 -4.724 10.891 1.00 86.81 96 ALA A C 1
ATOM 740 O O . ALA A 1 96 ? -10.780 -4.566 11.894 1.00 86.81 96 ALA A O 1
ATOM 741 N N . ALA A 1 97 ? -10.593 -4.665 9.658 1.00 86.31 97 ALA A N 1
ATOM 742 C CA . ALA A 1 97 ? -11.981 -4.307 9.384 1.00 86.31 97 ALA A CA 1
ATOM 743 C C . ALA A 1 97 ? -12.993 -5.297 9.989 1.00 86.31 97 ALA A C 1
ATOM 745 O O . ALA A 1 97 ? -14.122 -4.922 10.296 1.00 86.31 97 ALA A O 1
ATOM 746 N N . SER A 1 98 ? -12.625 -6.573 10.137 1.00 87.00 98 SER A N 1
ATOM 747 C CA . SER A 1 98 ? -13.491 -7.576 10.770 1.00 87.00 98 SER A CA 1
ATOM 748 C C . SER A 1 98 ? -13.514 -7.432 12.291 1.00 87.00 98 SER A C 1
ATOM 750 O O . SER A 1 98 ? -14.577 -7.561 12.888 1.00 87.00 98 SER A O 1
ATOM 752 N N . LEU A 1 99 ? -12.367 -7.136 12.910 1.00 85.88 99 LEU A N 1
ATOM 753 C CA . LEU A 1 99 ? -12.241 -6.921 14.354 1.00 85.88 99 LEU A CA 1
ATOM 754 C C . LEU A 1 99 ? -12.900 -5.612 14.805 1.00 85.88 99 LEU A C 1
ATOM 756 O O . LEU A 1 99 ? -13.504 -5.582 15.871 1.00 85.88 99 LEU A O 1
ATOM 760 N N . GLU A 1 100 ? -12.844 -4.558 13.988 1.00 83.06 100 GLU A N 1
ATOM 761 C CA . GLU A 1 100 ? -13.520 -3.283 14.268 1.00 83.06 100 GLU A CA 1
ATOM 762 C C . GLU A 1 100 ? -15.051 -3.392 14.246 1.00 83.06 100 GLU A C 1
ATOM 764 O O . GLU A 1 100 ? -15.725 -2.640 14.943 1.00 83.06 100 GLU A O 1
ATOM 769 N N . LYS A 1 101 ? -15.616 -4.341 13.486 1.00 84.06 101 LYS A N 1
ATOM 770 C CA . LYS A 1 101 ? -17.070 -4.592 13.438 1.00 84.06 101 LYS A CA 1
ATOM 771 C C . LYS A 1 101 ? -17.608 -5.332 14.662 1.00 84.06 101 LYS A C 1
ATOM 773 O O . LYS A 1 101 ? -18.823 -5.456 14.803 1.00 84.06 101 LYS A O 1
ATOM 778 N N . ILE A 1 102 ? -16.737 -5.897 15.497 1.00 81.56 102 ILE A N 1
ATOM 779 C CA . ILE A 1 102 ? -17.158 -6.632 16.688 1.00 81.56 102 ILE A CA 1
ATOM 780 C C . ILE A 1 102 ? -17.514 -5.609 17.767 1.00 81.56 102 ILE A C 1
ATOM 782 O O . ILE A 1 102 ? -16.650 -5.103 18.480 1.00 81.56 102 ILE A O 1
ATOM 786 N N . GLU A 1 103 ? -18.804 -5.316 17.886 1.00 72.50 103 GLU A N 1
ATOM 787 C CA . GLU A 1 103 ? -19.337 -4.464 18.944 1.00 72.50 103 GLU A CA 1
ATOM 788 C C . GLU A 1 103 ? -19.734 -5.324 20.149 1.00 72.50 103 GLU A C 1
ATOM 790 O O . GLU A 1 103 ? -20.631 -6.164 20.074 1.00 72.50 103 GLU A O 1
ATOM 795 N N . VAL A 1 104 ? -19.042 -5.124 21.273 1.00 78.94 104 VAL A N 1
ATOM 796 C CA . VAL A 1 104 ? -19.382 -5.729 22.567 1.00 78.94 104 VAL A CA 1
ATOM 797 C C . VAL A 1 104 ? -19.682 -4.600 23.541 1.00 78.94 104 VAL A C 1
ATOM 799 O O . VAL A 1 104 ? -18.883 -3.675 23.690 1.00 78.94 104 VAL A O 1
ATOM 802 N N . GLU A 1 105 ? -20.826 -4.672 24.221 1.00 75.38 105 GLU A N 1
ATOM 803 C CA . GLU A 1 105 ? -21.211 -3.664 25.210 1.00 75.38 105 GLU A CA 1
ATOM 804 C C . GLU A 1 105 ? -20.111 -3.488 26.273 1.00 75.38 105 GLU A C 1
ATOM 806 O O . GLU A 1 105 ? -19.688 -4.437 26.934 1.00 75.38 105 GLU A O 1
ATOM 811 N N . GLY A 1 106 ? -19.627 -2.251 26.422 1.00 72.94 106 GLY A N 1
ATOM 812 C CA . GLY A 1 106 ? -18.615 -1.878 27.416 1.00 72.94 106 GLY A CA 1
ATOM 813 C C . GLY A 1 106 ? -17.154 -2.121 27.019 1.00 72.94 106 GLY A C 1
ATOM 814 O O . GLY A 1 106 ? -16.266 -1.803 27.815 1.00 72.94 106 GLY A O 1
ATOM 815 N N . VAL A 1 107 ? -16.876 -2.636 25.814 1.00 80.00 107 VAL A N 1
ATOM 816 C CA . VAL A 1 107 ? -15.505 -2.881 25.336 1.00 80.00 107 VAL A CA 1
ATOM 817 C C . VAL A 1 107 ? -15.265 -2.225 23.983 1.00 80.00 107 VAL A C 1
ATOM 819 O O . VAL A 1 107 ? -16.017 -2.429 23.035 1.00 80.00 107 VAL A O 1
ATOM 822 N N . LYS A 1 108 ? -14.166 -1.476 23.873 1.00 79.56 108 LYS A N 1
ATOM 823 C CA . LYS A 1 108 ? -13.713 -0.881 22.615 1.00 79.56 108 LYS A CA 1
ATOM 824 C C . LYS A 1 108 ? -12.427 -1.552 22.150 1.00 79.56 108 LYS A C 1
ATOM 826 O O . LYS A 1 108 ? -11.405 -1.509 22.834 1.00 79.56 108 LYS A O 1
ATOM 831 N N . VAL A 1 109 ? -12.471 -2.153 20.966 1.00 83.62 109 VAL A N 1
ATOM 832 C CA . VAL A 1 109 ? -11.283 -2.713 20.316 1.00 83.62 109 VAL A CA 1
ATOM 833 C C . VAL A 1 109 ? -10.518 -1.586 19.625 1.00 83.62 109 VAL A C 1
ATOM 835 O O . VAL A 1 109 ? -11.101 -0.786 18.895 1.00 83.62 109 VAL A O 1
ATOM 838 N N . ARG A 1 110 ? -9.207 -1.504 19.862 1.00 82.38 110 ARG A N 1
ATOM 839 C CA . ARG A 1 110 ? -8.301 -0.580 19.169 1.00 82.38 110 ARG A CA 1
ATOM 840 C C . ARG A 1 110 ? -7.161 -1.353 18.542 1.00 82.38 110 ARG A C 1
ATOM 842 O O . ARG A 1 110 ? -6.424 -2.053 19.234 1.00 82.38 110 ARG A O 1
ATOM 849 N N . ILE A 1 111 ? -6.993 -1.190 17.240 1.00 84.19 111 ILE A N 1
ATOM 850 C CA . ILE A 1 111 ? -5.887 -1.798 16.511 1.00 84.19 111 ILE A CA 1
ATOM 851 C C . ILE A 1 111 ? -4.724 -0.813 16.493 1.00 84.19 111 ILE A C 1
ATOM 853 O O . ILE A 1 111 ? -4.832 0.297 15.972 1.00 84.19 111 ILE A O 1
ATOM 857 N N . ILE A 1 112 ? -3.613 -1.232 17.086 1.00 80.31 112 ILE A N 1
ATOM 858 C CA . ILE A 1 112 ? -2.349 -0.509 17.073 1.00 80.31 112 ILE A CA 1
ATOM 859 C C . ILE A 1 112 ? -1.516 -1.086 15.928 1.00 80.31 112 ILE A C 1
ATOM 861 O O . ILE A 1 112 ? -1.264 -2.293 15.890 1.00 80.31 112 ILE A O 1
ATOM 865 N N . HIS A 1 113 ? -1.149 -0.212 14.992 1.00 71.56 113 HIS A N 1
ATOM 866 C CA . HIS A 1 113 ? -0.322 -0.527 13.827 1.00 71.56 113 HIS A CA 1
ATOM 867 C C . HIS A 1 113 ? 1.167 -0.451 14.174 1.00 71.56 113 HIS A C 1
ATOM 869 O O . HIS A 1 113 ? 1.553 0.513 14.876 1.00 71.56 113 HIS A O 1
#

pLDDT: mean 82.98, std 8.53, range [56.09, 94.38]

Sequence (113 aa):
VNDMGRRVKTAPPSTPVEITGLNVVPNAGEQFMVFEDEKQARQVGEARQQKQVEQNRSTGARVSLEDLFNQIKQGEVKDINLIVKADVHGSVEAMAASLEKIEVEGVKVRIIH